Protein AF-A0A2G5SRP4-F1 (afdb_monomer_lite)

Foldseek 3Di:
DVVVVVVVVCVVLQADKDKDKDKDFPDDQDDDDDDDPPVDDDDDGDDPDPPTDIDIDIDIDRSVDDPPPDD

Organism: NCBI:txid1611254

Secondary structure (DSSP, 8-state):
--HHHHHHHHHGGGGPEEEEEEEEES-----------TTSPPPP-----TT--EEEEEEEEETT-------

pLDDT: mean 74.12, std 13.1, range [38.84, 94.5]

Structure (mmCIF, N/CA/C/O backbone):
data_AF-A0A2G5SRP4-F1
#
_entry.id   AF-A0A2G5SRP4-F1
#
loop_
_atom_site.group_PDB
_atom_site.id
_atom_site.type_symbol
_atom_site.label_atom_id
_atom_site.label_alt_id
_atom_site.label_comp_id
_atom_site.label_asym_id
_atom_site.label_entity_id
_atom_site.label_seq_id
_atom_site.pdbx_PDB_ins_code
_atom_site.Cartn_x
_atom_site.Cartn_y
_atom_site.Cartn_z
_atom_site.occupancy
_atom_site.B_iso_or_equiv
_atom_site.auth_seq_id
_atom_site.auth_comp_id
_atom_site.auth_asym_id
_atom_site.auth_atom_id
_atom_site.pdbx_PDB_model_num
ATOM 1 N N . MET A 1 1 ? -13.918 -17.622 32.062 1.00 57.97 1 MET A N 1
ATOM 2 C CA . MET A 1 1 ? -14.152 -16.172 32.251 1.00 57.97 1 MET A CA 1
ATOM 3 C C . MET A 1 1 ? -13.088 -15.286 31.576 1.00 57.97 1 MET A C 1
ATOM 5 O O . MET A 1 1 ? -12.922 -14.151 31.985 1.00 57.97 1 MET A O 1
ATOM 9 N N . PHE A 1 2 ? -12.384 -15.769 30.538 1.00 61.06 2 PHE A N 1
ATOM 10 C CA . PHE A 1 2 ? -11.333 -15.004 29.835 1.00 61.06 2 PHE A CA 1
ATOM 11 C C . PHE A 1 2 ? -11.817 -14.343 28.530 1.00 61.06 2 PHE A C 1
ATOM 13 O O . PHE A 1 2 ? -11.288 -13.314 28.130 1.00 61.06 2 PHE A O 1
ATOM 20 N N . LEU A 1 3 ? -12.848 -14.905 27.888 1.00 63.00 3 LEU A N 1
ATOM 21 C CA . LEU A 1 3 ? -13.381 -14.414 26.611 1.00 63.00 3 LEU A CA 1
ATOM 22 C C . LEU A 1 3 ? -14.037 -13.031 26.715 1.00 63.00 3 LEU A C 1
ATOM 24 O O . LEU A 1 3 ? -13.798 -12.186 25.863 1.00 63.00 3 LEU A O 1
ATOM 28 N N . LEU A 1 4 ? -14.830 -12.780 27.760 1.00 64.56 4 LEU A N 1
ATOM 29 C CA . LEU A 1 4 ? -15.546 -11.507 27.907 1.00 64.56 4 LEU A CA 1
ATOM 30 C C . LEU A 1 4 ? -14.574 -10.330 28.093 1.00 64.56 4 LEU A C 1
ATOM 32 O O . LEU A 1 4 ? -14.717 -9.297 27.448 1.00 64.56 4 LEU A O 1
ATOM 36 N N . SER A 1 5 ? -13.550 -10.524 28.926 1.00 62.62 5 SER A N 1
ATOM 37 C CA . SER A 1 5 ? -12.479 -9.555 29.164 1.00 62.62 5 SER A CA 1
ATOM 38 C C . SER A 1 5 ? -11.694 -9.282 27.883 1.00 62.62 5 SER A C 1
ATOM 40 O O . SER A 1 5 ? -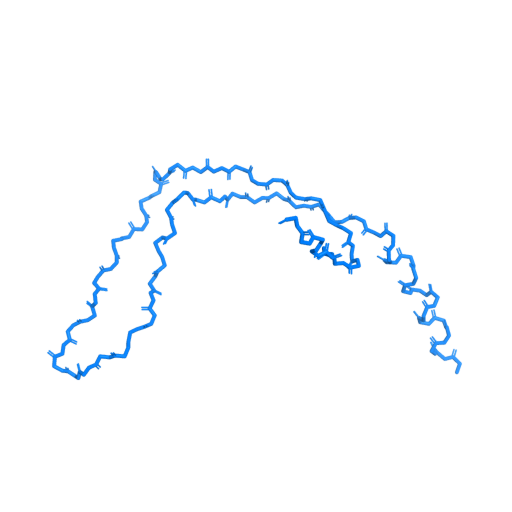11.422 -8.128 27.578 1.00 62.62 5 SER A O 1
ATOM 42 N N . PHE A 1 6 ? -11.401 -10.331 27.107 1.00 64.94 6 PHE A N 1
ATOM 43 C CA . PHE A 1 6 ? -10.696 -10.227 25.831 1.00 64.94 6 PHE A CA 1
ATOM 44 C C . PHE A 1 6 ? -11.487 -9.425 24.780 1.00 64.94 6 PHE A C 1
ATOM 46 O O . PHE A 1 6 ? -10.920 -8.558 24.116 1.00 64.94 6 PHE A O 1
ATOM 53 N N . PHE A 1 7 ? -12.805 -9.641 24.672 1.00 63.69 7 PHE A N 1
ATOM 54 C CA . PHE A 1 7 ? -13.673 -8.862 23.776 1.00 63.69 7 PHE A CA 1
ATOM 55 C C . PHE A 1 7 ? -13.794 -7.393 24.198 1.00 63.69 7 PHE A C 1
ATOM 57 O O . PHE A 1 7 ? -13.707 -6.505 23.351 1.00 63.69 7 PHE A O 1
ATOM 64 N N . LEU A 1 8 ? -13.920 -7.120 25.500 1.00 63.62 8 LEU A N 1
ATOM 65 C CA . LEU A 1 8 ? -13.889 -5.755 26.035 1.00 63.62 8 LEU A CA 1
ATOM 66 C C . LEU A 1 8 ? -12.553 -5.064 25.718 1.00 63.62 8 LEU A C 1
ATOM 68 O O . LEU A 1 8 ? -12.553 -3.929 25.250 1.00 63.62 8 LEU A O 1
ATOM 72 N N . THR A 1 9 ? -11.422 -5.762 25.859 1.00 64.19 9 THR A N 1
ATOM 73 C CA . THR A 1 9 ? -10.090 -5.234 25.513 1.00 64.19 9 THR A CA 1
ATOM 74 C C . THR A 1 9 ? -9.796 -5.163 24.018 1.00 64.19 9 THR A C 1
ATOM 76 O O . THR A 1 9 ? -8.746 -4.657 23.661 1.00 64.19 9 THR A O 1
ATOM 79 N N . LEU A 1 10 ? -10.652 -5.661 23.128 1.00 68.75 10 LEU A N 1
ATOM 80 C CA . LEU A 1 10 ? -10.492 -5.458 21.681 1.00 68.75 10 LEU A CA 1
ATOM 81 C C . LEU A 1 10 ? -11.444 -4.391 21.137 1.00 68.75 10 LEU A C 1
ATOM 83 O O . LEU A 1 10 ? -11.209 -3.872 20.051 1.00 68.75 10 LEU A O 1
ATOM 87 N N . SER A 1 11 ? -12.474 -4.014 21.902 1.00 69.00 11 SER A N 1
ATOM 88 C CA . SER A 1 11 ? -13.429 -2.974 21.504 1.00 69.00 11 SER A CA 1
ATOM 89 C C . SER A 1 11 ? -12.764 -1.618 21.243 1.00 69.00 11 SER A C 1
ATOM 91 O O . SER A 1 11 ? -13.056 -0.998 20.229 1.00 69.00 11 SER A O 1
ATOM 93 N N . TRP A 1 12 ? -11.795 -1.205 22.069 1.00 74.44 12 TRP A N 1
ATOM 94 C CA . TRP A 1 12 ? -11.065 0.060 21.877 1.00 74.44 12 TRP A CA 1
ATOM 95 C C . TRP A 1 12 ? -10.208 0.085 20.604 1.00 74.44 12 TRP A C 1
ATOM 97 O O . TRP A 1 12 ? -9.888 1.156 20.098 1.00 74.44 12 TRP A O 1
ATOM 107 N N . VAL A 1 13 ? -9.841 -1.085 20.069 1.00 76.75 13 VAL A N 1
ATOM 108 C CA . VAL A 1 13 ? -9.067 -1.185 18.827 1.00 76.75 13 VAL A CA 1
ATOM 109 C C . VAL A 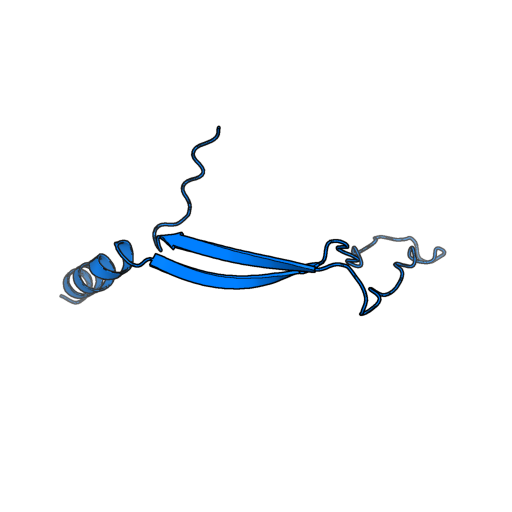1 13 ? -9.946 -0.831 17.621 1.00 76.75 13 VAL A C 1
ATOM 111 O O . VAL A 1 13 ? -9.431 -0.362 16.613 1.00 76.75 13 VAL A O 1
ATOM 114 N N . ALA A 1 14 ? -11.272 -0.981 17.725 1.00 75.94 14 ALA A N 1
ATOM 115 C CA . ALA A 1 14 ? -12.201 -0.634 16.649 1.00 75.94 14 ALA A CA 1
ATOM 116 C C . ALA A 1 14 ? -12.213 0.870 16.320 1.00 75.94 14 ALA A C 1
ATOM 118 O O . ALA A 1 14 ? -12.440 1.226 15.164 1.00 75.94 14 ALA A O 1
ATOM 119 N N . ASP A 1 15 ? -11.917 1.722 17.304 1.00 80.12 15 ASP A N 1
ATOM 120 C CA . ASP A 1 15 ? -11.901 3.184 17.162 1.00 80.12 15 ASP A CA 1
ATOM 121 C C . ASP A 1 15 ? -10.514 3.733 16.780 1.00 80.12 15 ASP A C 1
ATOM 123 O O . ASP A 1 15 ? -10.307 4.944 16.687 1.00 80.12 15 ASP A O 1
ATOM 127 N N . LEU A 1 16 ? -9.534 2.851 16.571 1.00 84.75 16 LEU A N 1
ATOM 128 C CA . LEU A 1 16 ? -8.153 3.236 16.321 1.00 84.75 16 LEU A CA 1
ATOM 129 C C . LEU A 1 16 ? -7.961 3.633 14.851 1.00 84.75 16 LEU A C 1
ATOM 131 O O . LEU A 1 16 ? -8.300 2.878 13.938 1.00 84.75 16 LEU A O 1
ATOM 135 N N . ILE A 1 17 ? -7.384 4.813 14.624 1.00 86.69 17 ILE A N 1
ATOM 136 C CA . ILE A 1 17 ? -6.978 5.289 13.297 1.00 86.69 17 ILE A CA 1
ATOM 137 C C . ILE A 1 17 ? -5.476 5.056 13.150 1.00 86.69 17 ILE A C 1
ATOM 139 O O . ILE A 1 17 ? -4.686 5.528 13.967 1.00 86.69 17 ILE A O 1
ATOM 143 N N . ILE A 1 18 ? -5.091 4.319 12.112 1.00 89.12 18 ILE A N 1
ATOM 144 C CA . ILE A 1 18 ? -3.696 4.067 11.754 1.00 89.12 18 ILE A CA 1
ATOM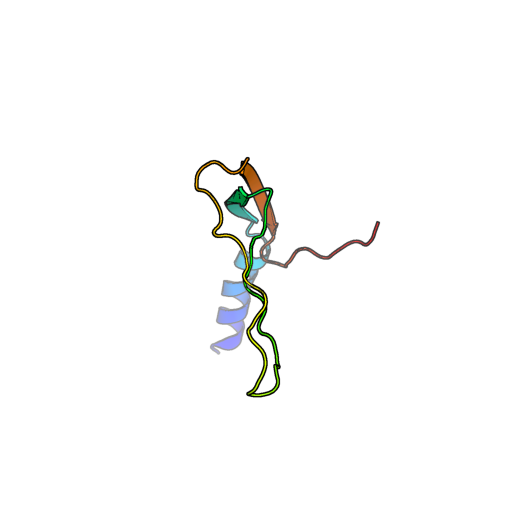 145 C C . ILE A 1 18 ? -3.269 5.098 10.720 1.00 89.12 18 ILE A C 1
ATOM 147 O O . ILE A 1 18 ? -4.035 5.430 9.816 1.00 89.12 18 ILE A O 1
ATOM 151 N N . ILE A 1 19 ? -2.041 5.586 10.864 1.00 92.00 19 ILE A N 1
ATOM 152 C CA . ILE A 1 19 ? -1.432 6.586 9.995 1.00 92.00 19 ILE A CA 1
ATOM 153 C C . ILE A 1 19 ? -0.107 6.021 9.513 1.00 92.00 19 ILE A C 1
ATOM 155 O O . ILE A 1 19 ? 0.682 5.542 10.329 1.00 92.00 19 ILE A O 1
ATOM 159 N N . ASP A 1 20 ? 0.137 6.087 8.210 1.00 93.50 20 ASP A N 1
ATOM 160 C CA . ASP A 1 20 ? 1.409 5.680 7.625 1.00 93.50 20 ASP A CA 1
ATOM 161 C C . ASP A 1 20 ? 1.818 6.605 6.478 1.00 93.50 20 ASP A C 1
ATOM 163 O O . ASP A 1 20 ? 0.978 7.152 5.752 1.00 93.50 20 ASP A O 1
ATOM 167 N N . GLU A 1 21 ? 3.130 6.749 6.313 1.00 94.50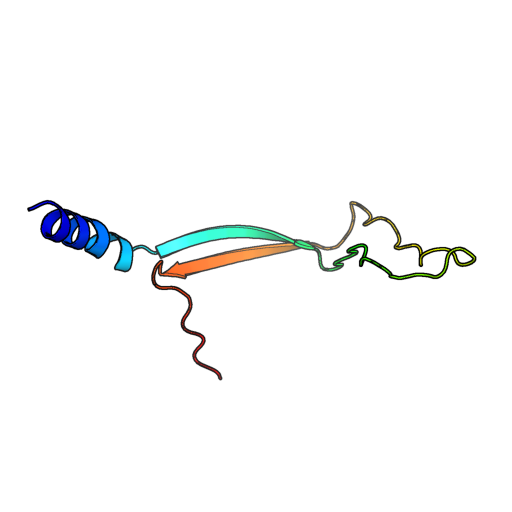 21 GLU A N 1
ATOM 168 C CA . GLU A 1 21 ? 3.746 7.499 5.227 1.00 94.50 21 GLU A CA 1
ATOM 169 C C . GLU A 1 21 ? 4.666 6.588 4.426 1.00 94.50 21 GLU A C 1
ATOM 171 O O . GLU A 1 21 ? 5.587 5.963 4.954 1.00 94.50 21 GLU A O 1
ATOM 176 N N . LYS A 1 22 ? 4.449 6.541 3.112 1.00 92.56 22 LYS A N 1
ATOM 177 C CA . LYS A 1 22 ? 5.210 5.669 2.225 1.00 92.56 22 LYS A CA 1
ATOM 178 C C . LYS A 1 22 ? 5.618 6.375 0.947 1.00 92.56 22 LYS A C 1
ATOM 180 O O . LYS A 1 22 ? 4.802 6.964 0.245 1.00 92.56 22 LYS A O 1
ATOM 185 N N . TRP A 1 23 ? 6.890 6.245 0.588 1.00 89.38 23 TRP A N 1
ATOM 186 C CA . TRP A 1 23 ? 7.372 6.644 -0.729 1.00 89.38 23 TRP A CA 1
ATOM 187 C C . TRP A 1 23 ? 6.932 5.626 -1.783 1.00 89.38 23 TRP A C 1
ATOM 189 O O . TRP A 1 23 ? 7.228 4.435 -1.679 1.00 89.38 23 TRP A O 1
ATOM 199 N N . VAL A 1 24 ? 6.239 6.101 -2.814 1.00 86.81 24 VAL A N 1
ATOM 200 C CA . VAL A 1 24 ? 5.760 5.293 -3.939 1.00 86.81 24 VAL A CA 1
ATOM 201 C C . VAL A 1 24 ? 6.469 5.746 -5.210 1.00 86.81 24 VAL A C 1
ATOM 203 O O . VAL A 1 24 ? 6.419 6.922 -5.577 1.00 86.81 24 VAL A O 1
ATOM 206 N N . SER A 1 25 ? 7.152 4.820 -5.886 1.00 85.94 25 SER A N 1
ATOM 207 C CA . SER A 1 25 ? 7.802 5.101 -7.167 1.00 85.94 25 SER A CA 1
ATOM 208 C C . SER A 1 25 ? 6.779 5.106 -8.301 1.00 85.94 25 SER A C 1
ATOM 210 O O . SER A 1 25 ? 5.889 4.260 -8.359 1.00 85.94 25 SER A O 1
ATOM 212 N N . TYR A 1 26 ? 6.937 6.025 -9.258 1.00 77.69 26 TYR A N 1
ATOM 213 C CA . TYR A 1 26 ? 6.078 6.071 -10.451 1.00 77.69 26 TYR A CA 1
ATOM 214 C C . TYR A 1 26 ? 6.333 4.904 -11.416 1.00 77.69 26 TYR A C 1
ATOM 216 O O . TYR A 1 26 ? 5.452 4.539 -12.190 1.00 77.69 26 TYR A O 1
ATOM 224 N N . SER A 1 27 ? 7.531 4.311 -11.388 1.00 74.94 27 SER A N 1
ATOM 225 C CA . SER A 1 27 ? 7.830 3.084 -12.126 1.00 74.94 27 SER A CA 1
ATOM 226 C C . SER A 1 27 ? 7.901 1.907 -11.164 1.00 74.94 27 SER A C 1
ATOM 228 O O . SER A 1 27 ? 8.751 1.878 -10.267 1.00 74.94 27 SER A O 1
ATOM 230 N N . ILE A 1 28 ? 7.037 0.922 -11.377 1.00 68.12 28 ILE A N 1
ATOM 231 C CA . ILE A 1 28 ? 7.060 -0.352 -10.663 1.00 68.12 28 ILE A CA 1
ATOM 232 C C . ILE A 1 28 ? 7.762 -1.361 -11.578 1.00 68.12 28 ILE A C 1
ATOM 234 O O . ILE A 1 28 ? 7.124 -2.137 -12.286 1.00 68.12 28 ILE A O 1
ATOM 238 N N . ASN A 1 29 ? 9.097 -1.325 -11.601 1.00 68.12 29 ASN A N 1
ATOM 239 C CA . ASN A 1 29 ? 9.897 -2.320 -12.321 1.00 68.12 29 ASN A CA 1
ATOM 240 C C . ASN A 1 29 ? 10.012 -3.579 -11.457 1.00 68.12 29 ASN A C 1
ATOM 242 O O . ASN A 1 29 ? 11.038 -3.837 -10.833 1.00 68.12 29 ASN A O 1
ATOM 246 N N . MET A 1 30 ? 8.927 -4.344 -11.372 1.00 69.56 30 MET A N 1
ATOM 247 C CA . MET A 1 30 ? 8.940 -5.647 -10.713 1.00 69.56 30 MET A CA 1
ATOM 248 C C . MET A 1 30 ? 9.284 -6.740 -11.721 1.00 69.56 30 MET A C 1
ATOM 250 O O . MET A 1 30 ? 8.636 -6.869 -12.762 1.00 69.56 30 MET A O 1
ATOM 254 N N . ARG A 1 31 ? 10.281 -7.568 -11.387 1.00 70.31 31 ARG A N 1
ATOM 255 C CA . ARG A 1 31 ? 10.525 -8.824 -12.101 1.00 70.31 31 ARG A CA 1
ATOM 256 C C . ARG A 1 31 ? 9.338 -9.748 -11.857 1.00 70.31 31 ARG A C 1
ATOM 258 O O . ARG A 1 31 ? 9.094 -10.164 -10.728 1.00 70.31 31 ARG A O 1
ATOM 265 N N . LYS A 1 32 ? 8.584 -10.048 -12.912 1.00 72.06 32 LYS A N 1
ATOM 266 C CA . LYS A 1 32 ? 7.528 -11.061 -12.855 1.00 72.06 32 LYS A CA 1
ATOM 267 C C . LYS A 1 32 ? 8.164 -12.439 -13.009 1.00 72.06 32 LYS A C 1
ATOM 269 O O . LYS A 1 32 ? 9.060 -12.606 -13.832 1.00 72.06 32 LYS A O 1
ATOM 274 N N . GLY A 1 33 ? 7.695 -13.416 -12.236 1.00 73.62 33 GLY A N 1
ATOM 275 C CA . GLY A 1 33 ? 8.042 -14.814 -12.478 1.00 73.62 33 GLY A CA 1
ATOM 276 C C . GLY A 1 33 ? 7.553 -15.221 -13.866 1.00 73.62 33 GLY A C 1
ATOM 277 O O . GLY A 1 33 ? 6.396 -14.975 -14.206 1.00 73.62 33 GLY A O 1
ATOM 278 N N . GLN A 1 34 ? 8.438 -15.796 -14.674 1.00 76.94 34 GLN A N 1
ATOM 279 C CA . GLN A 1 34 ? 8.108 -16.292 -16.006 1.00 76.94 34 GLN A CA 1
ATOM 280 C C . GLN A 1 34 ? 8.308 -17.802 -16.024 1.00 76.94 34 GLN A C 1
ATOM 282 O O . GLN A 1 34 ? 9.347 -18.297 -15.590 1.00 76.94 34 GLN A O 1
ATOM 287 N N . LEU A 1 35 ? 7.299 -18.524 -16.506 1.00 77.25 35 LEU A N 1
ATOM 288 C CA . LEU A 1 35 ? 7.445 -19.925 -16.880 1.00 77.25 35 LEU A CA 1
ATOM 289 C C . LEU A 1 35 ? 7.946 -19.940 -18.320 1.00 77.25 35 LEU A C 1
ATOM 291 O O . LEU A 1 35 ? 7.258 -19.449 -19.213 1.00 77.25 35 LEU A O 1
ATOM 295 N N . ILE A 1 36 ? 9.163 -20.434 -18.514 1.00 79.38 36 ILE A N 1
ATOM 296 C CA . ILE A 1 36 ? 9.852 -20.424 -19.802 1.00 79.38 36 ILE A CA 1
ATOM 297 C C . ILE A 1 36 ? 10.438 -21.808 -20.036 1.00 79.38 36 ILE A C 1
ATOM 299 O O . ILE A 1 36 ? 10.984 -22.411 -19.108 1.00 79.38 36 ILE A O 1
ATOM 303 N N . ASP A 1 37 ? 10.326 -22.299 -21.268 1.00 79.31 37 ASP A N 1
ATOM 304 C CA . ASP A 1 37 ? 10.986 -23.534 -21.669 1.00 79.31 37 ASP A CA 1
ATOM 305 C C . ASP A 1 37 ? 12.508 -23.367 -21.606 1.00 79.31 37 ASP A C 1
ATOM 307 O O . ASP A 1 37 ? 13.047 -22.273 -21.781 1.00 79.31 37 ASP A O 1
ATOM 311 N N . LYS A 1 38 ? 13.213 -24.474 -21.359 1.00 79.38 38 LYS A N 1
ATOM 312 C CA . LYS A 1 38 ? 14.646 -24.505 -21.007 1.00 79.38 38 LYS A CA 1
ATOM 313 C C . LYS A 1 38 ? 15.573 -23.848 -22.044 1.00 79.38 38 LYS A C 1
ATOM 315 O O . LYS A 1 38 ? 16.712 -23.521 -21.723 1.00 79.38 38 LYS A O 1
ATOM 320 N N . GLU A 1 39 ? 15.094 -23.689 -23.272 1.00 85.12 39 GLU A N 1
ATOM 321 C CA . GLU A 1 39 ? 15.830 -23.136 -24.412 1.00 85.12 39 GLU A CA 1
ATOM 322 C C . GLU A 1 39 ? 15.690 -21.610 -24.541 1.00 85.12 39 GLU A C 1
ATOM 324 O O . GLU A 1 39 ? 16.412 -20.992 -25.322 1.00 85.12 39 GLU A O 1
ATOM 329 N N . TYR A 1 40 ? 14.806 -20.984 -23.759 1.00 75.19 40 TYR A N 1
ATOM 330 C CA . TYR A 1 40 ? 14.518 -19.556 -23.849 1.00 75.19 40 TYR A CA 1
ATOM 331 C C . TYR A 1 40 ? 15.011 -18.780 -22.628 1.00 75.19 40 TYR A C 1
ATOM 333 O O . TYR A 1 40 ? 14.924 -19.221 -21.482 1.00 75.19 40 TYR A O 1
ATOM 341 N N . LEU A 1 41 ? 15.510 -17.570 -22.887 1.00 78.44 41 LEU A N 1
ATOM 342 C CA . LEU A 1 41 ? 15.902 -16.621 -21.852 1.00 78.44 41 LEU A CA 1
ATOM 343 C C . LEU A 1 41 ? 14.687 -15.836 -21.348 1.00 78.44 41 LEU A C 1
ATOM 345 O O . LEU A 1 41 ? 13.798 -15.473 -22.120 1.00 78.44 41 LEU A O 1
ATOM 349 N N . ALA A 1 42 ? 14.685 -15.541 -20.047 1.00 77.12 42 ALA A N 1
ATOM 350 C CA . ALA A 1 42 ? 13.715 -14.638 -19.435 1.00 77.12 42 ALA A CA 1
ATOM 351 C C . ALA A 1 42 ? 13.807 -13.238 -20.031 1.00 77.12 42 ALA A C 1
ATOM 353 O O . ALA A 1 42 ? 14.891 -12.777 -20.396 1.00 77.12 42 ALA A O 1
ATOM 354 N N . LEU A 1 43 ? 12.668 -12.547 -20.084 1.00 77.62 43 LEU A N 1
A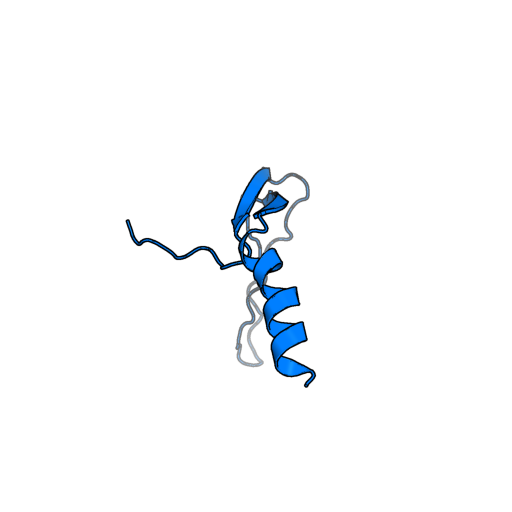TOM 355 C CA . LEU A 1 43 ? 12.664 -11.134 -20.434 1.00 77.62 43 LEU A CA 1
ATOM 356 C C . LEU A 1 43 ? 13.429 -10.364 -19.360 1.00 77.62 43 LEU A C 1
ATOM 358 O O . LEU A 1 43 ? 13.091 -10.428 -18.174 1.00 77.62 43 LEU A O 1
ATOM 362 N N . ASP A 1 44 ? 14.445 -9.624 -19.792 1.00 76.12 44 ASP A N 1
ATOM 363 C CA . ASP A 1 44 ? 15.189 -8.758 -18.895 1.00 76.12 44 ASP A CA 1
ATOM 364 C C . ASP A 1 44 ? 14.321 -7.559 -18.496 1.00 76.12 44 ASP A C 1
ATOM 366 O O . ASP A 1 44 ? 13.652 -6.937 -19.328 1.00 76.12 44 ASP A O 1
ATOM 370 N N . VAL A 1 45 ? 14.308 -7.250 -17.202 1.00 73.25 45 VAL A N 1
ATOM 371 C CA . VAL A 1 45 ? 13.596 -6.091 -16.661 1.00 73.25 45 VAL A CA 1
ATOM 372 C C . VAL A 1 45 ? 14.658 -5.086 -16.242 1.00 73.25 45 VAL A C 1
ATOM 374 O O . VAL A 1 45 ? 15.432 -5.395 -15.328 1.00 73.25 45 VAL A O 1
ATOM 377 N N . PRO A 1 46 ? 14.699 -3.895 -16.868 1.00 69.62 46 PRO A N 1
ATOM 378 C CA . PRO A 1 46 ? 15.717 -2.903 -16.571 1.00 69.62 46 PRO A CA 1
ATOM 379 C C . PRO A 1 46 ? 15.664 -2.523 -15.093 1.00 69.62 46 PRO A C 1
ATOM 381 O O . PRO A 1 46 ? 14.591 -2.256 -14.537 1.00 69.62 46 PRO A O 1
ATOM 384 N N . GLU A 1 47 ? 16.840 -2.498 -14.469 1.00 69.81 47 GLU A N 1
ATOM 385 C CA . GLU A 1 47 ? 16.988 -2.171 -13.056 1.00 69.81 47 GLU A CA 1
ATOM 386 C C . GLU A 1 47 ? 16.323 -0.817 -12.751 1.00 69.81 47 GLU A C 1
ATOM 388 O O . GLU A 1 47 ? 16.498 0.146 -13.515 1.00 69.81 47 GLU A O 1
ATOM 393 N N . PRO A 1 48 ? 15.515 -0.718 -11.678 1.00 65.56 48 PRO A N 1
ATOM 394 C CA . PRO A 1 48 ? 14.932 0.554 -11.286 1.00 65.56 48 PRO A CA 1
ATOM 395 C C . PRO A 1 48 ? 16.060 1.535 -10.951 1.00 65.56 48 PRO A C 1
ATOM 397 O O . PRO A 1 48 ? 16.768 1.391 -9.959 1.00 65.56 48 PRO A O 1
ATOM 400 N N . LYS A 1 49 ? 16.244 2.551 -11.800 1.00 65.00 49 LYS A N 1
ATOM 401 C CA . LYS A 1 49 ? 17.230 3.613 -11.567 1.00 65.00 49 LYS A CA 1
ATOM 402 C C . LYS A 1 49 ? 16.856 4.369 -10.290 1.00 65.00 49 LYS A C 1
ATOM 404 O O . LYS A 1 49 ? 15.726 4.814 -10.182 1.00 65.00 49 LYS A O 1
ATOM 409 N N . PHE A 1 50 ? 17.793 4.634 -9.379 1.00 60.47 50 PHE A N 1
ATOM 410 C CA . PHE A 1 50 ? 17.533 5.396 -8.137 1.00 60.47 50 PHE A CA 1
ATOM 411 C C . PHE A 1 50 ? 16.879 6.783 -8.351 1.00 60.47 50 PHE A C 1
ATOM 413 O O . PHE A 1 50 ? 16.237 7.312 -7.449 1.00 60.47 50 PHE A O 1
ATOM 420 N N . CYS A 1 51 ? 16.982 7.346 -9.559 1.00 64.31 51 CYS A N 1
ATOM 421 C CA . CYS A 1 51 ? 16.425 8.642 -9.956 1.00 64.31 51 CYS A CA 1
ATOM 422 C C . CYS A 1 51 ? 15.010 8.559 -10.581 1.00 64.31 51 CYS A C 1
ATOM 424 O O . CYS A 1 51 ? 1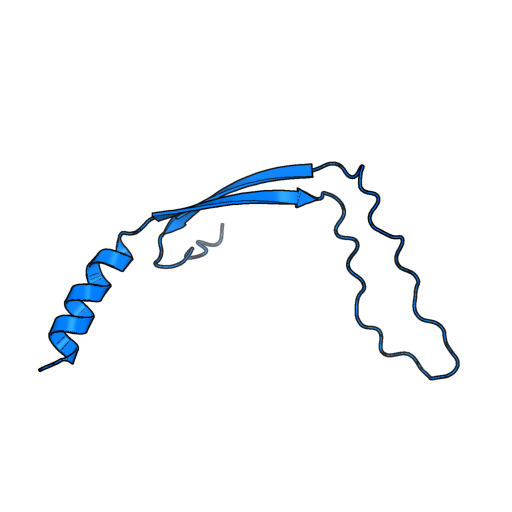4.678 9.340 -11.476 1.00 64.31 51 CYS A O 1
ATOM 426 N N . VAL A 1 52 ? 14.172 7.592 -10.186 1.00 71.00 52 VAL A N 1
ATOM 427 C CA . VAL A 1 52 ? 12.750 7.599 -10.587 1.00 71.00 52 VAL A CA 1
ATOM 428 C C . VAL A 1 52 ? 12.036 8.766 -9.901 1.00 71.00 52 VAL A C 1
ATOM 430 O O . VAL A 1 52 ? 12.417 9.178 -8.811 1.00 71.00 52 VAL A O 1
ATOM 433 N N . LYS A 1 53 ? 10.981 9.311 -10.514 1.00 81.44 53 LYS A N 1
ATOM 434 C CA . LYS A 1 53 ? 10.044 10.179 -9.789 1.00 81.44 53 LYS A CA 1
ATOM 435 C C . LYS A 1 53 ? 9.381 9.381 -8.659 1.00 81.44 53 LYS A C 1
ATOM 437 O O . LYS A 1 53 ? 8.999 8.225 -8.862 1.00 81.44 53 LYS A O 1
ATOM 442 N N . TRP A 1 54 ? 9.207 10.022 -7.508 1.00 85.06 54 TRP A N 1
ATOM 443 C CA . TRP A 1 54 ? 8.538 9.468 -6.330 1.00 85.06 54 TRP A CA 1
ATOM 444 C C . TRP A 1 54 ? 7.383 10.375 -5.912 1.00 85.06 54 TRP A C 1
ATOM 446 O O . TRP A 1 54 ? 7.446 11.590 -6.096 1.00 85.06 54 TRP A O 1
ATOM 456 N N . GLY A 1 55 ? 6.330 9.782 -5.361 1.00 87.69 55 GLY A N 1
ATOM 457 C CA . GLY A 1 55 ? 5.299 10.479 -4.598 1.00 87.69 55 GLY A CA 1
ATOM 458 C C . GLY A 1 55 ? 5.356 10.043 -3.138 1.00 87.69 55 GLY A C 1
ATOM 459 O O . GLY A 1 55 ? 5.613 8.870 -2.863 1.00 87.69 55 GLY A O 1
ATOM 460 N N . LEU A 1 56 ? 5.129 10.972 -2.209 1.00 92.88 56 LEU A N 1
ATOM 461 C CA . LEU A 1 56 ? 4.894 10.636 -0.807 1.00 92.88 56 LEU A CA 1
ATOM 462 C C . LEU A 1 56 ? 3.400 10.362 -0.628 1.00 92.88 56 LEU A C 1
ATOM 464 O O . LEU A 1 56 ? 2.569 11.223 -0.912 1.00 92.88 56 LEU A O 1
ATOM 468 N N . LEU A 1 57 ? 3.070 9.151 -0.201 1.00 91.50 57 LEU A N 1
ATOM 469 C CA . LEU A 1 57 ? 1.714 8.714 0.084 1.00 91.50 57 LEU A CA 1
ATOM 470 C C . LEU A 1 57 ? 1.498 8.752 1.597 1.00 91.50 57 LEU A C 1
ATOM 472 O O . LEU A 1 57 ? 2.158 8.013 2.320 1.00 91.50 57 LEU A O 1
ATOM 476 N N . CYS A 1 58 ? 0.565 9.582 2.054 1.00 93.44 58 CYS A N 1
ATOM 477 C CA . CYS A 1 58 ? 0.136 9.646 3.450 1.00 93.44 58 CYS A CA 1
ATOM 478 C C . CYS A 1 58 ? -1.280 9.063 3.533 1.00 93.44 58 CYS A C 1
ATOM 480 O O . CYS A 1 58 ? -2.200 9.624 2.936 1.00 93.44 58 CYS A O 1
ATOM 482 N N . ILE A 1 59 ? -1.468 7.942 4.233 1.00 92.19 59 ILE A N 1
ATOM 483 C CA . ILE A 1 59 ? -2.783 7.293 4.377 1.00 92.19 59 ILE A CA 1
ATOM 484 C C . ILE A 1 59 ? -3.146 7.212 5.851 1.00 92.19 59 ILE A C 1
ATOM 486 O O . ILE A 1 59 ? -2.311 6.940 6.708 1.00 92.19 59 ILE A O 1
ATOM 490 N N . TRP A 1 60 ? -4.426 7.461 6.109 1.00 91.88 60 TRP A N 1
ATOM 491 C CA . TRP A 1 60 ? -5.066 7.359 7.404 1.00 91.88 60 TRP A CA 1
ATOM 492 C C . TRP A 1 60 ? -6.248 6.410 7.224 1.00 91.88 60 TRP A C 1
ATOM 494 O O . TRP A 1 60 ? -7.098 6.664 6.370 1.00 91.88 60 TRP A O 1
ATOM 504 N N . TRP A 1 61 ? -6.297 5.303 7.961 1.00 88.12 61 TRP A N 1
ATOM 505 C CA . TRP A 1 61 ? -7.400 4.346 7.847 1.00 88.12 61 TRP A CA 1
ATOM 506 C C . TRP A 1 61 ? -7.814 3.787 9.208 1.00 88.12 61 TRP A C 1
ATOM 508 O O . TRP A 1 61 ? -6.966 3.601 10.086 1.00 88.12 61 TRP A O 1
ATOM 518 N N . PRO A 1 62 ? -9.114 3.517 9.415 1.00 86.19 62 PRO A N 1
ATOM 519 C CA . PRO A 1 62 ? -9.579 2.891 10.643 1.00 86.19 62 PRO A CA 1
ATOM 520 C C . PRO A 1 62 ? -9.095 1.438 10.716 1.00 86.19 62 PRO A C 1
ATOM 522 O O . PRO A 1 62 ? -9.042 0.731 9.706 1.00 86.19 62 PRO A O 1
ATOM 525 N N . PHE A 1 63 ? -8.811 0.951 11.925 1.00 79.62 63 PHE A N 1
ATOM 526 C CA . PHE A 1 63 ? -8.416 -0.441 12.165 1.00 79.62 63 PHE A CA 1
ATOM 527 C C . PHE A 1 63 ? -9.451 -1.447 11.647 1.00 79.62 63 PHE A C 1
ATOM 529 O O . PHE A 1 63 ? -9.097 -2.544 11.221 1.00 79.62 63 PHE A O 1
ATOM 536 N N . LYS A 1 64 ? -10.732 -1.057 11.634 1.00 76.88 64 LYS A N 1
ATOM 537 C CA . LYS A 1 64 ? -11.850 -1.874 11.145 1.00 76.88 64 LYS A CA 1
ATOM 538 C C . LYS A 1 64 ? -11.753 -2.235 9.649 1.00 76.88 64 LYS A C 1
ATOM 540 O O . LYS A 1 64 ? -12.522 -3.065 9.178 1.00 76.88 64 LYS A O 1
ATOM 545 N N . GLY A 1 65 ? -10.765 -1.695 8.936 1.00 57.78 65 GLY A N 1
ATOM 546 C CA . GLY A 1 65 ? -10.544 -1.927 7.518 1.00 57.78 65 GLY A CA 1
ATOM 547 C C . GLY A 1 65 ? -11.273 -0.885 6.682 1.00 57.78 65 GLY A C 1
ATOM 548 O O . GLY A 1 65 ? -12.326 -0.375 7.058 1.00 57.78 65 GLY A O 1
ATOM 549 N N . MET A 1 66 ? -10.668 -0.536 5.552 1.00 54.47 66 MET A N 1
ATOM 550 C CA . MET A 1 66 ? -11.255 0.348 4.555 1.00 54.47 66 MET A CA 1
ATOM 551 C C . MET A 1 66 ? -12.407 -0.429 3.897 1.00 54.47 66 MET A C 1
ATOM 553 O O . MET A 1 66 ? -12.174 -1.234 2.998 1.00 54.47 66 MET A O 1
ATOM 557 N N . GLU A 1 67 ? -13.637 -0.281 4.397 1.00 49.34 67 GLU A N 1
ATOM 558 C CA . GLU A 1 67 ? -14.818 -0.726 3.655 1.00 49.34 67 GLU A CA 1
ATOM 559 C C . GLU A 1 67 ? -14.802 0.050 2.336 1.00 49.34 67 GLU A C 1
ATOM 561 O O . GLU A 1 67 ? -14.931 1.274 2.315 1.00 49.34 67 GLU A O 1
ATOM 566 N N . SER A 1 68 ? -14.517 -0.646 1.233 1.00 47.62 68 SER A N 1
ATOM 567 C CA . SER A 1 68 ? -14.567 -0.050 -0.093 1.00 47.62 68 SER A CA 1
ATOM 568 C C . SER A 1 68 ? -16.031 0.227 -0.415 1.00 47.62 68 SER A C 1
ATOM 570 O O . SER A 1 68 ? -16.737 -0.626 -0.958 1.00 47.62 68 SER A O 1
ATOM 572 N N . GLU A 1 69 ? -16.511 1.410 -0.056 1.00 46.72 69 GLU A N 1
ATOM 573 C CA . GLU A 1 69 ? -17.689 1.966 -0.700 1.00 46.72 69 GLU A CA 1
ATOM 574 C C . GLU A 1 69 ? -17.308 2.195 -2.165 1.00 46.72 69 GLU A C 1
ATOM 576 O O . GLU A 1 69 ? -16.546 3.098 -2.509 1.00 46.72 69 GLU A O 1
ATOM 581 N N . ASN A 1 70 ? -17.744 1.261 -3.014 1.00 39.84 70 ASN A N 1
ATOM 582 C CA . ASN A 1 70 ? -17.641 1.361 -4.461 1.00 39.84 70 ASN A CA 1
ATOM 583 C C . ASN A 1 70 ? -18.327 2.663 -4.899 1.00 39.84 70 ASN A C 1
ATOM 585 O O . ASN A 1 70 ? -19.544 2.788 -4.746 1.00 39.84 70 ASN A O 1
ATOM 589 N N . PHE A 1 71 ? -17.544 3.600 -5.430 1.00 38.84 71 PHE A N 1
ATOM 590 C CA . PHE A 1 71 ? -18.028 4.732 -6.219 1.00 38.84 71 PHE A CA 1
ATOM 591 C C . PHE A 1 71 ? -17.982 4.386 -7.707 1.00 38.84 71 PHE A C 1
ATOM 593 O O . PHE A 1 71 ? -16.998 3.731 -8.127 1.00 38.84 71 PHE A O 1
#

Sequence (71 aa):
MFLLSFFLTLSWVADLIIIDEKWVSYSINMRKGQLIDKEYLALDVPEPKFCVKWGLLCIWWPFKGMESENF

Radius of gyration: 21.7 Å; chains: 1; bounding box: 36×35×57 Å